Protein AF-A0A3D2F125-F1 (afdb_monomer)

Structure (mmCIF, N/CA/C/O backbone):
data_AF-A0A3D2F125-F1
#
_entry.id   AF-A0A3D2F125-F1
#
loop_
_atom_site.group_PDB
_atom_site.id
_atom_site.type_symbol
_atom_site.label_atom_id
_atom_site.label_alt_id
_atom_site.label_comp_id
_atom_site.label_asym_id
_atom_site.label_entity_id
_atom_site.label_seq_id
_atom_site.pdbx_PDB_ins_code
_atom_site.Cartn_x
_atom_site.Cartn_y
_atom_site.Cartn_z
_atom_site.occupancy
_atom_site.B_iso_or_equiv
_atom_site.auth_seq_id
_atom_site.auth_comp_id
_atom_site.auth_asym_id
_atom_site.auth_atom_id
_atom_site.pdbx_PDB_model_num
ATOM 1 N N . MET A 1 1 ? -12.806 7.834 33.550 1.00 50.59 1 MET A N 1
ATOM 2 C CA . MET A 1 1 ? -12.185 7.076 32.431 1.00 50.59 1 MET A CA 1
ATOM 3 C C . MET A 1 1 ? -10.669 7.163 32.556 1.00 50.59 1 MET A C 1
ATOM 5 O O . MET A 1 1 ? -10.159 8.269 32.636 1.00 50.59 1 MET A O 1
ATOM 9 N N . THR A 1 2 ? -9.948 6.040 32.605 1.00 51.12 2 THR A N 1
ATOM 10 C CA . THR A 1 2 ? -8.487 6.025 32.812 1.00 51.12 2 THR A CA 1
ATOM 11 C C . THR A 1 2 ? -7.708 6.467 31.557 1.00 51.12 2 THR A C 1
ATOM 13 O O . THR A 1 2 ? -8.084 6.095 30.439 1.00 51.12 2 THR A O 1
ATOM 16 N N . PRO A 1 3 ? -6.601 7.223 31.701 1.00 61.03 3 PRO A N 1
ATOM 17 C CA . PRO A 1 3 ? -5.842 7.803 30.581 1.00 61.03 3 PRO A CA 1
ATOM 18 C C . 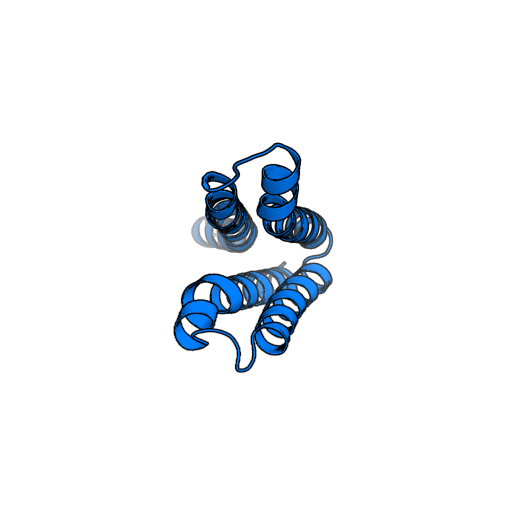PRO A 1 3 ? -5.270 6.752 29.610 1.00 61.03 3 PRO A C 1
ATOM 20 O O . PRO A 1 3 ? -5.174 6.989 28.404 1.00 61.03 3 PRO A O 1
ATOM 23 N N . ILE A 1 4 ? -4.991 5.542 30.104 1.00 60.97 4 ILE A N 1
ATOM 24 C CA . ILE A 1 4 ? -4.457 4.411 29.327 1.00 60.97 4 ILE A CA 1
ATOM 25 C C . ILE A 1 4 ? -5.429 3.973 28.212 1.00 60.97 4 ILE A C 1
ATOM 27 O O . ILE A 1 4 ? -5.011 3.617 27.108 1.00 60.97 4 ILE A O 1
ATOM 31 N N . ARG A 1 5 ? -6.746 4.044 28.457 1.00 58.88 5 ARG A N 1
ATOM 32 C CA . ARG A 1 5 ? -7.788 3.611 27.504 1.00 58.88 5 ARG A CA 1
ATOM 33 C C . ARG A 1 5 ? -8.041 4.621 26.377 1.00 58.88 5 ARG A C 1
ATOM 35 O O . ARG A 1 5 ? -8.698 4.277 25.394 1.00 58.88 5 ARG A O 1
ATOM 42 N N . LYS A 1 6 ? -7.578 5.868 26.527 1.00 57.12 6 LYS A N 1
ATOM 43 C CA . LYS A 1 6 ? -7.671 6.918 25.498 1.00 57.12 6 LYS A CA 1
ATOM 44 C C . LYS A 1 6 ? -6.562 6.720 24.455 1.00 57.12 6 LYS A C 1
ATOM 46 O O . LYS A 1 6 ? -6.867 6.457 23.299 1.00 57.12 6 LYS A O 1
ATOM 51 N N . ARG A 1 7 ? -5.306 6.606 24.911 1.00 61.59 7 ARG A N 1
ATOM 52 C CA . ARG A 1 7 ? -4.116 6.398 24.061 1.00 61.59 7 ARG A CA 1
ATOM 53 C C . ARG A 1 7 ? -4.216 5.172 23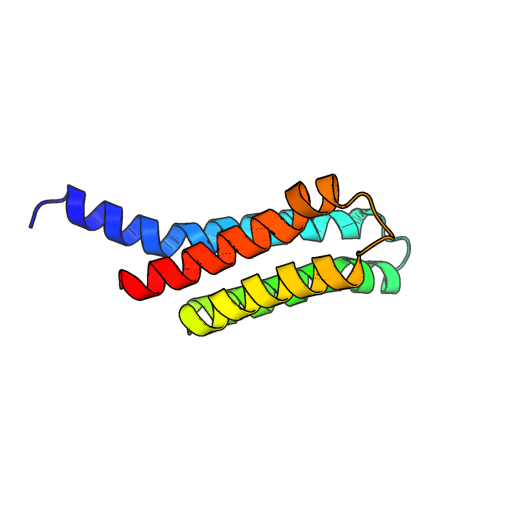.139 1.00 61.59 7 ARG A C 1
ATOM 55 O O . ARG A 1 7 ? -3.856 5.253 21.971 1.00 61.59 7 ARG A O 1
ATOM 62 N N . LYS A 1 8 ? -4.740 4.036 23.626 1.00 62.16 8 LYS A N 1
ATOM 63 C CA . LYS A 1 8 ? -4.917 2.829 22.789 1.00 62.16 8 LYS A CA 1
ATOM 64 C C . LYS A 1 8 ? -5.925 3.020 21.647 1.00 62.16 8 LYS A C 1
ATOM 66 O O . LYS A 1 8 ? -5.749 2.416 20.595 1.00 62.16 8 LYS A O 1
ATOM 71 N N . ARG A 1 9 ? -6.965 3.841 21.840 1.00 62.81 9 ARG A N 1
ATOM 72 C CA . ARG A 1 9 ? -7.956 4.145 20.791 1.00 62.81 9 ARG A CA 1
ATOM 73 C C . ARG A 1 9 ? -7.377 5.045 19.706 1.00 62.81 9 ARG A C 1
ATOM 75 O O . ARG A 1 9 ? -7.738 4.878 18.547 1.00 62.81 9 ARG A O 1
ATOM 82 N N . ASP A 1 10 ? -6.459 5.931 20.072 1.00 68.81 10 ASP A N 1
ATOM 83 C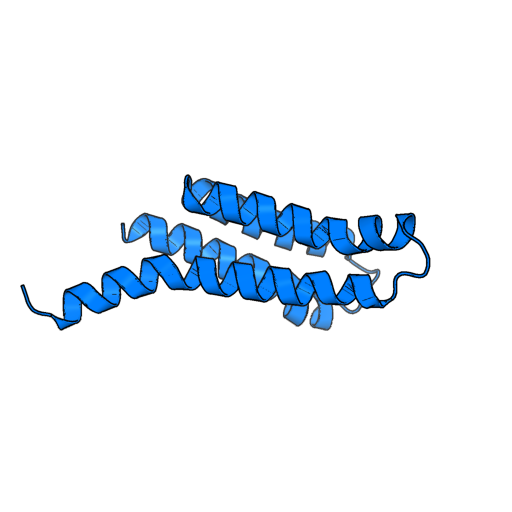 CA . ASP A 1 10 ? -5.791 6.805 19.111 1.00 68.81 10 A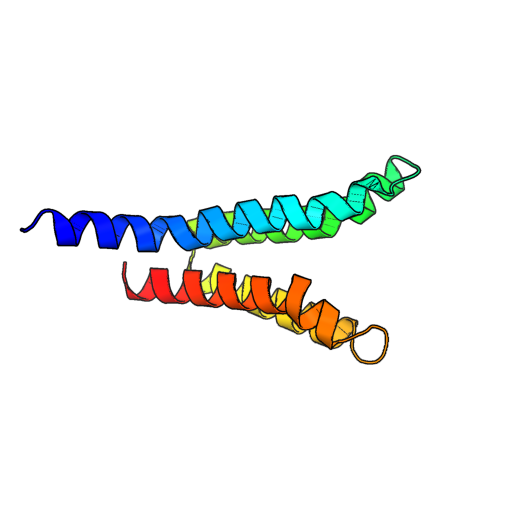SP A CA 1
ATOM 84 C C . ASP A 1 10 ? -4.810 5.998 18.248 1.00 68.81 10 ASP A C 1
ATOM 86 O O . ASP A 1 10 ? -4.855 6.081 17.026 1.00 68.81 10 ASP A O 1
ATOM 90 N N . LEU A 1 11 ? -4.013 5.107 18.849 1.00 73.69 11 LEU A N 1
ATOM 91 C CA . LEU A 1 11 ? -3.057 4.272 18.104 1.00 73.69 11 LEU A CA 1
ATOM 92 C C . LEU A 1 11 ? -3.724 3.385 17.045 1.00 73.69 11 LEU A C 1
ATOM 94 O O . LEU A 1 11 ? -3.265 3.346 15.908 1.00 73.69 11 LEU A O 1
ATOM 98 N N . VAL A 1 12 ? -4.837 2.722 17.377 1.00 78.56 12 VAL A N 1
ATOM 99 C CA . VAL A 1 12 ? -5.575 1.874 16.417 1.00 78.56 12 VAL A CA 1
ATOM 100 C C . VAL A 1 12 ? -6.072 2.683 15.215 1.00 78.56 12 VAL A C 1
ATOM 102 O O . VAL A 1 12 ? -6.213 2.129 14.129 1.00 78.56 12 VAL A O 1
ATOM 105 N N . LYS A 1 13 ? -6.308 3.992 15.385 1.00 82.25 13 LYS A N 1
ATOM 106 C CA . LYS A 1 13 ? -6.735 4.855 14.284 1.00 82.25 13 LYS A CA 1
ATOM 107 C C . LYS A 1 13 ? -5.595 5.272 13.357 1.00 82.25 13 LYS A C 1
ATOM 109 O O . LYS A 1 13 ? -5.823 5.404 12.160 1.00 82.25 13 LYS A O 1
ATOM 114 N N . TRP A 1 14 ? -4.403 5.489 13.901 1.00 89.06 14 TRP A N 1
ATOM 115 C CA . TRP A 1 14 ? -3.284 6.058 13.148 1.00 89.06 14 TRP A CA 1
ATOM 116 C C . TRP A 1 14 ? -2.332 5.014 12.560 1.00 89.06 14 TRP A C 1
ATOM 118 O O . TRP A 1 14 ? -1.739 5.268 11.516 1.00 89.06 14 TRP A O 1
ATOM 128 N N . ILE A 1 15 ? -2.214 3.833 13.180 1.00 92.56 15 ILE A N 1
ATOM 129 C CA . ILE A 1 15 ? -1.355 2.736 12.698 1.00 92.56 15 ILE A CA 1
ATOM 130 C C . ILE A 1 15 ? -1.574 2.405 11.208 1.00 92.56 15 ILE A C 1
ATOM 132 O O . ILE A 1 15 ? -0.582 2.418 10.478 1.00 92.56 15 ILE A O 1
ATOM 136 N N . PRO A 1 16 ? -2.805 2.134 10.716 1.00 93.69 16 PRO A N 1
ATOM 137 C CA . PRO A 1 16 ? -2.999 1.788 9.305 1.00 93.69 16 PRO A CA 1
ATOM 138 C C . PRO A 1 16 ? -2.576 2.919 8.359 1.00 93.69 16 PRO A C 1
ATOM 140 O O . PRO A 1 16 ? -1.984 2.654 7.316 1.00 93.69 16 PRO A O 1
ATOM 143 N N . ILE A 1 17 ? -2.793 4.179 8.756 1.00 94.25 17 ILE A N 1
ATOM 144 C CA . ILE A 1 17 ? -2.417 5.355 7.963 1.00 94.25 17 ILE A CA 1
ATOM 145 C C . ILE A 1 17 ? -0.893 5.472 7.881 1.00 94.25 17 ILE A C 1
ATOM 147 O O . ILE A 1 17 ? -0.349 5.522 6.782 1.00 94.25 17 ILE A O 1
ATOM 151 N N . TYR A 1 18 ? -0.181 5.449 9.011 1.00 96.00 18 TYR A N 1
ATOM 152 C CA . TYR A 1 18 ? 1.284 5.530 8.988 1.00 96.00 18 TYR A CA 1
ATOM 153 C C . TYR A 1 18 ? 1.916 4.378 8.205 1.00 96.00 18 TYR A C 1
ATOM 155 O O . TYR A 1 18 ? 2.856 4.603 7.443 1.00 96.00 18 TYR A O 1
ATOM 163 N N . LEU A 1 19 ? 1.371 3.166 8.341 1.00 96.56 19 LEU A N 1
ATOM 164 C CA . LEU A 1 19 ? 1.857 2.009 7.598 1.00 96.56 19 LEU A CA 1
ATOM 165 C C . LEU A 1 19 ? 1.617 2.157 6.089 1.00 96.56 19 LEU A C 1
ATOM 167 O O . LEU A 1 19 ? 2.508 1.854 5.302 1.00 96.56 19 LEU A O 1
ATOM 171 N N . SER A 1 20 ? 0.455 2.676 5.684 1.00 96.88 20 SER A N 1
ATOM 172 C CA . SER A 1 20 ? 0.155 2.943 4.273 1.00 96.88 20 SER A CA 1
ATOM 173 C C . SER A 1 20 ? 1.050 4.027 3.666 1.00 96.88 20 SER A C 1
ATOM 175 O O . SER A 1 20 ? 1.555 3.844 2.563 1.00 96.88 20 SER A O 1
ATOM 177 N N . VAL A 1 21 ? 1.343 5.104 4.403 1.00 97.50 21 VAL A N 1
ATOM 178 C CA . VAL A 1 21 ? 2.273 6.159 3.965 1.00 97.50 21 VAL A CA 1
ATOM 179 C C . VAL A 1 21 ? 3.690 5.608 3.805 1.00 97.50 21 VAL A C 1
ATOM 181 O O . VAL A 1 21 ? 4.338 5.868 2.792 1.00 97.50 21 VAL A O 1
ATOM 184 N N . LEU A 1 22 ? 4.158 4.804 4.765 1.00 97.94 22 LEU A N 1
ATOM 185 C CA . LEU A 1 22 ? 5.456 4.136 4.670 1.00 97.94 22 LEU A CA 1
ATOM 186 C C . LEU A 1 22 ? 5.516 3.200 3.456 1.00 97.94 22 LEU A C 1
ATOM 188 O O . LEU A 1 22 ? 6.517 3.175 2.742 1.00 97.94 22 LEU A O 1
ATOM 192 N N . PHE A 1 23 ? 4.436 2.465 3.192 1.00 97.88 23 PHE A N 1
ATOM 193 C CA . PHE A 1 23 ? 4.351 1.581 2.037 1.00 97.88 23 PHE A CA 1
ATOM 194 C C . PHE A 1 23 ? 4.343 2.354 0.708 1.00 97.88 23 PHE A C 1
ATOM 196 O O . PHE A 1 23 ? 5.043 1.961 -0.218 1.00 97.88 23 PHE A O 1
ATOM 203 N N . ILE A 1 24 ? 3.654 3.497 0.618 1.00 98.31 24 ILE A N 1
ATOM 204 C CA . ILE A 1 24 ? 3.712 4.385 -0.560 1.00 98.31 24 ILE A CA 1
ATOM 205 C C . ILE A 1 24 ? 5.140 4.884 -0.800 1.00 98.31 24 ILE A C 1
ATOM 207 O O . ILE A 1 24 ? 5.600 4.901 -1.942 1.00 98.31 24 ILE A O 1
ATOM 211 N N . ALA A 1 25 ? 5.855 5.270 0.261 1.00 97.94 25 ALA A N 1
ATOM 212 C CA . ALA A 1 25 ? 7.245 5.700 0.148 1.00 97.94 25 ALA A CA 1
ATOM 213 C C . ALA A 1 25 ? 8.137 4.558 -0.366 1.00 97.94 25 ALA A C 1
ATOM 215 O O . ALA A 1 25 ? 8.929 4.777 -1.278 1.00 97.94 25 ALA A O 1
ATOM 216 N N . PHE A 1 26 ? 7.952 3.339 0.154 1.00 97.31 26 PHE A N 1
ATOM 217 C CA . PHE A 1 26 ? 8.644 2.139 -0.323 1.00 97.31 26 PHE A CA 1
ATOM 218 C C . PHE A 1 26 ? 8.366 1.856 -1.806 1.00 97.31 26 PHE A C 1
ATOM 220 O O . PHE A 1 26 ? 9.307 1.701 -2.579 1.00 97.31 26 PHE A O 1
ATOM 227 N N . VAL A 1 27 ? 7.098 1.838 -2.227 1.00 96.12 27 VAL A N 1
ATOM 228 C CA . VAL A 1 27 ? 6.726 1.582 -3.630 1.00 96.12 27 VAL A CA 1
ATOM 229 C C . VAL A 1 27 ? 7.255 2.687 -4.553 1.00 96.12 27 VAL A C 1
ATOM 231 O O . VAL A 1 27 ? 7.673 2.419 -5.674 1.00 96.12 27 VAL A O 1
ATOM 234 N N . SER A 1 28 ? 7.354 3.925 -4.069 1.00 96.94 28 SER A N 1
ATOM 235 C CA . SER A 1 28 ? 7.922 5.028 -4.855 1.00 96.94 28 SER A CA 1
ATOM 236 C C . SER A 1 28 ? 9.417 4.861 -5.145 1.00 96.94 28 SER A C 1
ATOM 238 O O . SER A 1 28 ? 9.913 5.481 -6.083 1.00 96.94 28 SER A O 1
ATOM 240 N N . LEU A 1 29 ? 10.137 4.004 -4.409 1.00 96.88 29 LEU A N 1
ATOM 241 C CA . LEU A 1 29 ? 11.549 3.719 -4.685 1.00 96.88 29 LEU A CA 1
ATOM 242 C C . LEU A 1 29 ? 11.754 3.031 -6.041 1.00 96.88 29 LEU A C 1
ATOM 244 O O . LEU A 1 29 ? 12.814 3.199 -6.639 1.00 96.88 29 LEU A O 1
ATOM 248 N N . PHE A 1 30 ? 10.750 2.318 -6.567 1.00 91.88 30 PHE A N 1
ATOM 249 C CA . PHE A 1 30 ? 10.829 1.723 -7.907 1.00 91.88 30 PHE A CA 1
ATOM 250 C C . PHE A 1 30 ? 10.989 2.780 -9.012 1.00 91.88 30 PHE A C 1
ATOM 252 O O . PHE A 1 30 ? 11.557 2.494 -10.060 1.00 91.88 30 PHE A O 1
ATOM 259 N N . ALA A 1 31 ? 10.569 4.024 -8.765 1.00 96.44 31 ALA A N 1
ATOM 260 C CA . ALA A 1 31 ? 10.703 5.121 -9.718 1.00 96.44 31 ALA A CA 1
ATOM 261 C C . ALA A 1 31 ? 12.129 5.672 -9.854 1.00 96.44 31 ALA A C 1
ATOM 263 O O . ALA A 1 31 ? 12.394 6.440 -10.776 1.00 96.44 31 ALA A O 1
ATOM 264 N N . ILE A 1 32 ? 13.055 5.272 -8.976 1.00 96.50 32 ILE A N 1
ATOM 265 C CA . ILE A 1 32 ? 14.459 5.702 -9.036 1.00 96.50 32 ILE A CA 1
ATOM 266 C C . ILE A 1 32 ? 15.155 5.175 -10.302 1.00 96.50 32 ILE A C 1
ATOM 268 O O . ILE A 1 32 ? 16.054 5.837 -10.811 1.00 96.50 32 ILE A O 1
ATOM 272 N N . ASP A 1 33 ? 14.722 4.034 -10.849 1.00 95.38 33 ASP A N 1
ATOM 273 C CA . ASP A 1 33 ? 15.299 3.441 -12.070 1.00 95.38 33 ASP A CA 1
ATOM 274 C C . ASP A 1 33 ? 14.758 4.070 -13.375 1.00 95.38 33 ASP A C 1
ATOM 276 O O . ASP A 1 33 ? 15.039 3.612 -14.484 1.00 95.38 33 ASP A O 1
ATOM 280 N N . ALA A 1 34 ? 13.956 5.135 -13.276 1.00 96.75 34 ALA A N 1
ATOM 281 C CA . ALA A 1 34 ? 13.376 5.791 -14.439 1.00 96.75 34 ALA A CA 1
ATOM 282 C C . ALA A 1 34 ? 14.438 6.507 -15.292 1.00 96.75 34 ALA A C 1
ATOM 284 O O . ALA A 1 34 ? 15.203 7.340 -14.808 1.00 96.75 34 ALA A O 1
ATOM 285 N N . LYS A 1 35 ? 14.429 6.233 -16.602 1.00 97.00 35 LYS A N 1
ATOM 286 C CA . LYS A 1 35 ? 15.350 6.841 -17.584 1.00 97.00 35 LYS A CA 1
ATOM 287 C C . LYS A 1 35 ? 14.723 7.997 -18.361 1.00 97.00 35 LYS A C 1
ATOM 289 O O . LYS A 1 35 ? 15.425 8.749 -19.031 1.00 97.00 35 LYS A O 1
ATOM 294 N N . SER A 1 36 ? 13.404 8.137 -18.278 1.00 97.19 36 SER A N 1
ATOM 295 C CA . SER A 1 36 ? 12.625 9.179 -18.938 1.00 97.19 36 SER A CA 1
ATOM 296 C C . SER A 1 36 ? 11.461 9.632 -18.054 1.00 97.19 36 SER A C 1
ATOM 298 O O . SER A 1 36 ? 11.085 8.957 -17.096 1.00 97.19 36 SER A O 1
ATOM 300 N N . ILE A 1 37 ? 10.848 10.768 -18.399 1.00 96.38 37 ILE A N 1
ATOM 301 C CA . ILE A 1 37 ? 9.652 11.272 -17.703 1.00 96.38 37 ILE A CA 1
ATOM 302 C C . ILE A 1 37 ? 8.499 10.263 -17.809 1.00 96.38 37 ILE A C 1
ATOM 304 O O . ILE A 1 37 ? 7.779 10.044 -16.840 1.00 96.38 37 ILE A O 1
ATOM 308 N N . SER A 1 38 ? 8.343 9.615 -18.968 1.00 96.06 38 SER A N 1
ATOM 309 C CA . SER A 1 38 ? 7.327 8.576 -19.166 1.00 96.06 38 SER A CA 1
ATOM 310 C C . SER A 1 38 ? 7.563 7.384 -18.236 1.0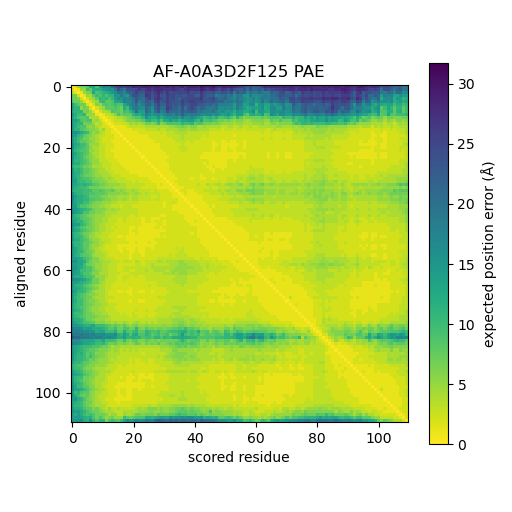0 96.06 38 SER A C 1
ATOM 312 O O . SER A 1 38 ? 6.635 6.940 -17.558 1.00 96.06 38 SER A O 1
ATOM 314 N N . ASP A 1 39 ? 8.807 6.905 -18.144 1.00 95.62 39 ASP A N 1
ATOM 315 C CA . ASP A 1 39 ? 9.161 5.791 -17.255 1.00 95.62 39 ASP A CA 1
ATOM 316 C C . ASP A 1 39 ? 8.957 6.157 -15.785 1.00 95.62 39 ASP A C 1
ATOM 318 O O . ASP A 1 39 ? 8.534 5.316 -14.994 1.00 95.62 39 ASP A O 1
ATOM 322 N N . LEU A 1 40 ? 9.213 7.414 -15.411 1.00 96.44 40 LEU A N 1
ATOM 323 C CA . LEU A 1 40 ? 8.979 7.901 -14.054 1.00 96.44 40 LEU A CA 1
ATOM 324 C C . LEU A 1 40 ? 7.501 7.761 -13.677 1.00 96.44 40 LEU A C 1
ATOM 326 O O . LEU A 1 40 ? 7.186 7.195 -12.631 1.00 96.44 40 LEU A O 1
ATOM 330 N N . PHE A 1 41 ? 6.588 8.218 -14.539 1.00 95.50 41 PHE A N 1
ATOM 331 C CA . PHE A 1 41 ? 5.150 8.101 -14.286 1.00 95.50 41 PHE A CA 1
ATOM 332 C C . PHE A 1 41 ? 4.668 6.648 -14.272 1.00 95.50 41 PHE A C 1
ATOM 334 O O . PHE A 1 41 ? 3.843 6.300 -13.428 1.00 95.50 41 PHE A O 1
ATOM 341 N N . MET A 1 42 ? 5.204 5.791 -15.145 1.00 94.62 42 MET A N 1
ATOM 342 C CA . MET A 1 42 ? 4.865 4.364 -15.149 1.00 94.62 42 MET A CA 1
ATOM 343 C C . MET A 1 42 ? 5.326 3.662 -13.869 1.00 94.62 42 MET A C 1
ATOM 345 O O . MET A 1 42 ? 4.570 2.882 -13.292 1.00 94.62 42 MET A O 1
ATOM 349 N N . ASN A 1 43 ? 6.519 3.988 -13.369 1.00 94.88 43 ASN A N 1
ATOM 350 C CA . ASN A 1 43 ? 7.021 3.424 -12.116 1.00 94.88 43 ASN A CA 1
ATOM 351 C C . ASN A 1 43 ? 6.357 4.026 -10.864 1.00 94.88 43 ASN A C 1
ATOM 353 O O .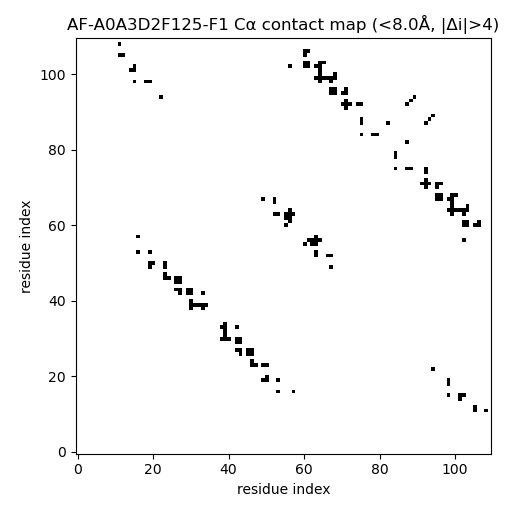 ASN A 1 43 ? 6.284 3.354 -9.838 1.00 94.88 43 ASN A O 1
ATOM 357 N N . LEU A 1 44 ? 5.839 5.260 -10.924 1.00 96.69 44 LEU A N 1
ATOM 358 C CA . LEU A 1 44 ? 5.054 5.868 -9.837 1.00 96.69 44 LEU A CA 1
ATOM 359 C C . LEU A 1 44 ? 3.580 5.451 -9.840 1.00 96.69 44 LEU A C 1
ATOM 361 O O . LEU A 1 44 ? 2.900 5.616 -8.824 1.00 96.69 44 LEU A O 1
ATOM 365 N N . PHE A 1 45 ? 3.073 4.896 -10.942 1.00 96.31 45 PHE A N 1
ATOM 366 C CA . PHE A 1 45 ? 1.678 4.478 -11.053 1.00 96.31 45 PHE A CA 1
ATOM 367 C C . PHE A 1 45 ? 1.224 3.568 -9.893 1.00 96.31 45 PHE A C 1
ATOM 369 O O . PHE A 1 45 ? 0.192 3.871 -9.284 1.00 96.31 45 PHE A O 1
ATOM 376 N N . PRO A 1 46 ? 1.986 2.533 -9.481 1.00 94.81 46 PRO A N 1
ATOM 377 C CA . PRO A 1 46 ? 1.635 1.724 -8.316 1.00 94.81 46 PRO A CA 1
ATOM 378 C C . PRO A 1 46 ? 1.518 2.545 -7.021 1.00 94.81 46 PRO A C 1
ATOM 380 O O . PRO A 1 46 ? 0.577 2.344 -6.251 1.00 94.81 46 PRO A O 1
ATOM 383 N N . SER A 1 47 ? 2.411 3.514 -6.794 1.00 97.19 47 SER A N 1
ATOM 384 C CA . SER A 1 47 ? 2.345 4.410 -5.631 1.00 97.19 47 SER A CA 1
ATOM 385 C C . SER A 1 47 ? 1.079 5.261 -5.634 1.00 97.19 47 SER A C 1
ATOM 387 O O . SER A 1 47 ? 0.449 5.418 -4.586 1.00 97.19 47 SER A O 1
ATOM 389 N N . TYR A 1 48 ? 0.664 5.773 -6.796 1.00 97.56 48 TYR A N 1
ATOM 390 C CA . TYR A 1 48 ? -0.572 6.551 -6.917 1.00 97.56 48 TYR A CA 1
ATOM 391 C C . TYR A 1 48 ? -1.815 5.711 -6.626 1.00 97.56 48 TYR A C 1
ATOM 393 O O . TYR A 1 48 ? -2.708 6.172 -5.912 1.00 97.56 48 TYR A O 1
ATOM 401 N N . VAL A 1 49 ? -1.858 4.462 -7.097 1.00 97.88 49 VAL A N 1
ATOM 402 C CA . VAL A 1 49 ? -2.960 3.534 -6.793 1.00 97.88 49 VAL A CA 1
ATOM 403 C C . VAL A 1 49 ? -3.074 3.300 -5.282 1.00 97.88 49 VAL A C 1
ATOM 405 O O . VAL A 1 49 ? -4.167 3.398 -4.712 1.00 97.88 49 VAL A O 1
ATOM 408 N N . VAL A 1 50 ? -1.951 3.054 -4.603 1.00 97.75 50 VAL A N 1
ATOM 409 C CA . VAL A 1 50 ? -1.928 2.868 -3.143 1.00 97.75 50 VAL A CA 1
ATOM 410 C C . VAL A 1 50 ? -2.299 4.162 -2.407 1.00 97.75 50 VAL A C 1
ATOM 412 O O . VAL A 1 50 ? -3.038 4.119 -1.420 1.00 97.75 50 VAL A O 1
ATOM 415 N N . MET A 1 51 ? -1.847 5.320 -2.890 1.00 98.00 51 MET A N 1
ATOM 416 C CA . MET A 1 51 ? -2.186 6.628 -2.325 1.00 98.00 51 MET A CA 1
ATOM 417 C C . MET A 1 51 ? -3.690 6.904 -2.389 1.00 98.00 51 MET A C 1
ATOM 419 O O . MET A 1 51 ? -4.294 7.221 -1.364 1.00 98.00 51 MET A O 1
ATOM 423 N N . VAL A 1 52 ? -4.319 6.723 -3.551 1.00 98.06 52 VAL A N 1
ATOM 424 C CA . VAL A 1 52 ? -5.774 6.887 -3.704 1.00 98.06 52 VAL A CA 1
ATOM 425 C C . VAL A 1 52 ? -6.522 5.913 -2.796 1.00 98.06 52 VAL A C 1
ATOM 427 O O . VAL A 1 52 ? -7.443 6.313 -2.081 1.00 98.06 52 VAL A O 1
ATOM 430 N N . THR A 1 53 ? -6.081 4.655 -2.744 1.00 97.75 53 THR A N 1
ATOM 431 C CA . THR A 1 53 ? -6.678 3.640 -1.864 1.00 97.75 53 THR A CA 1
ATOM 432 C C . THR A 1 53 ? -6.575 4.040 -0.392 1.00 97.75 53 THR A C 1
ATOM 434 O O . THR A 1 53 ? -7.539 3.891 0.359 1.00 97.75 53 THR A O 1
ATOM 437 N N . THR A 1 54 ? -5.449 4.620 0.023 1.00 97.19 54 THR A N 1
ATOM 438 C CA . THR A 1 54 ? -5.240 5.150 1.380 1.00 97.19 54 THR A CA 1
ATOM 439 C C . THR A 1 54 ? -6.207 6.287 1.699 1.00 97.19 54 THR A C 1
ATOM 441 O O . THR A 1 54 ? -6.834 6.278 2.759 1.00 97.19 54 THR A O 1
ATOM 444 N N . ILE A 1 55 ? -6.375 7.237 0.774 1.00 97.19 55 ILE A N 1
ATOM 445 C CA . ILE A 1 55 ? -7.304 8.365 0.933 1.00 97.19 55 ILE A CA 1
ATOM 446 C C . ILE A 1 55 ? -8.738 7.847 1.095 1.00 97.19 55 ILE A C 1
ATOM 448 O O . ILE A 1 55 ? -9.422 8.231 2.043 1.00 97.19 55 ILE A O 1
ATOM 452 N N . ILE A 1 56 ? -9.175 6.918 0.238 1.00 96.44 56 ILE A N 1
ATOM 453 C CA . ILE A 1 56 ? -10.500 6.284 0.345 1.00 96.44 56 ILE A CA 1
ATOM 454 C C . ILE A 1 56 ? -10.646 5.570 1.696 1.00 96.44 56 ILE A C 1
ATOM 456 O O . ILE A 1 56 ? -11.664 5.728 2.371 1.00 96.44 56 ILE A O 1
ATOM 460 N N . SER A 1 57 ? -9.617 4.834 2.122 1.00 95.00 57 SER A N 1
ATOM 461 C CA . SER A 1 57 ? -9.609 4.080 3.385 1.00 95.00 57 SER A CA 1
ATOM 462 C C . SER A 1 57 ? -9.725 4.968 4.621 1.00 95.00 57 SER A C 1
ATOM 464 O O . SER A 1 57 ? -10.265 4.536 5.639 1.00 95.00 57 SER A O 1
ATOM 466 N N . TRP A 1 58 ? -9.272 6.221 4.548 1.00 91.25 58 TRP A N 1
ATOM 467 C CA . TRP A 1 58 ? -9.440 7.169 5.646 1.00 91.25 58 TRP A CA 1
ATOM 468 C C . TRP A 1 58 ? -10.923 7.459 5.908 1.00 91.25 58 TRP A C 1
ATOM 470 O O . TRP A 1 58 ? 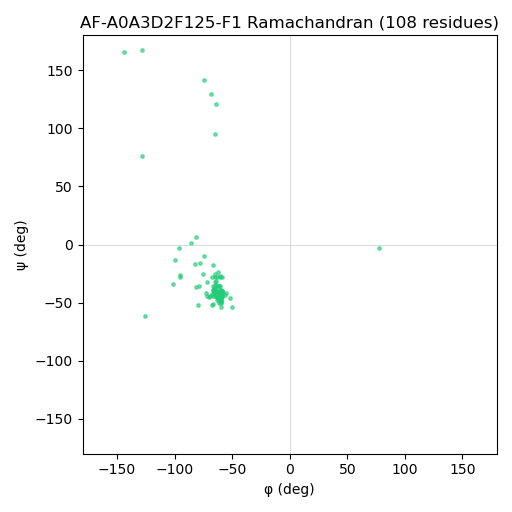-11.381 7.421 7.059 1.00 91.25 58 TRP A O 1
ATOM 480 N N . PHE A 1 59 ? -11.681 7.741 4.847 1.00 92.88 59 PHE A N 1
ATOM 481 C CA . PHE A 1 59 ? -13.100 8.089 4.945 1.00 92.88 59 PHE A CA 1
ATOM 482 C C . PHE A 1 59 ? -13.991 6.853 5.087 1.00 92.88 59 PHE A C 1
ATOM 484 O O . PHE A 1 59 ? -14.958 6.874 5.848 1.00 92.88 59 PHE A O 1
ATOM 491 N N . LEU A 1 60 ? -13.639 5.762 4.403 1.00 94.75 60 LEU A N 1
ATOM 492 C CA . LEU A 1 60 ? -14.411 4.523 4.322 1.00 94.75 60 LEU A CA 1
ATOM 493 C C . LEU A 1 60 ? -13.518 3.316 4.674 1.00 94.75 60 LEU A C 1
ATOM 495 O O . LEU A 1 60 ? -13.122 2.569 3.778 1.00 94.75 60 LEU A O 1
ATOM 499 N N . PRO A 1 61 ? -13.208 3.074 5.966 1.00 93.69 61 PRO A N 1
ATOM 500 C CA . PRO A 1 61 ? -12.200 2.085 6.365 1.00 93.69 61 PRO A CA 1
ATOM 501 C C . PRO A 1 61 ? -12.512 0.652 5.931 1.00 93.69 61 PRO A C 1
ATOM 503 O O . PRO A 1 61 ? -11.610 -0.086 5.553 1.00 93.69 61 PRO A O 1
ATOM 506 N N . VAL A 1 62 ? -13.789 0.253 5.934 1.00 95.50 62 VAL A N 1
ATOM 507 C CA . VAL A 1 62 ? -14.186 -1.090 5.483 1.00 95.50 62 VAL A CA 1
ATOM 508 C C . VAL A 1 62 ? -13.942 -1.243 3.984 1.00 95.50 62 VAL A C 1
ATOM 510 O O . VAL A 1 62 ? -13.272 -2.186 3.577 1.00 95.50 62 VAL A O 1
ATOM 513 N N . ILE A 1 63 ? -14.438 -0.309 3.167 1.00 96.31 63 ILE A N 1
ATOM 514 C CA . ILE A 1 63 ? -14.271 -0.348 1.705 1.00 96.31 63 ILE A CA 1
ATOM 515 C C . ILE A 1 63 ? -12.786 -0.276 1.351 1.00 96.31 63 ILE A C 1
ATOM 517 O O . ILE A 1 63 ? -12.287 -1.111 0.604 1.00 96.31 63 ILE A O 1
ATOM 521 N N . GLY A 1 64 ? -12.063 0.665 1.950 1.00 94.19 64 GLY A N 1
ATOM 522 C CA . GLY A 1 64 ? -10.628 0.819 1.766 1.00 94.19 64 GLY A CA 1
ATOM 523 C C . GLY A 1 64 ? -9.817 -0.418 2.147 1.00 94.19 64 GLY A C 1
ATOM 524 O O . GLY A 1 64 ? -8.929 -0.833 1.406 1.00 94.19 64 GLY A O 1
ATOM 525 N N . GLY A 1 65 ? -10.182 -1.077 3.246 1.00 96.44 65 GLY A N 1
ATOM 526 C CA . GLY A 1 65 ? -9.567 -2.339 3.635 1.00 96.44 65 GLY A CA 1
ATOM 527 C C . GLY A 1 65 ? -9.765 -3.450 2.599 1.00 96.44 65 GLY A C 1
ATOM 528 O O . GLY A 1 65 ? -8.808 -4.146 2.263 1.00 96.44 65 GLY A O 1
ATOM 529 N N . HIS A 1 66 ? -10.966 -3.568 2.023 1.00 98.12 66 HIS A N 1
ATOM 530 C CA . HIS A 1 66 ? -11.226 -4.508 0.926 1.00 98.12 66 HIS A CA 1
ATOM 531 C C . HIS A 1 66 ? -10.473 -4.130 -0.354 1.00 98.12 66 HIS A C 1
ATOM 533 O O . HIS A 1 66 ? -9.997 -5.024 -1.046 1.00 98.12 66 HIS A O 1
ATOM 539 N N . LEU A 1 67 ? -10.307 -2.837 -0.655 1.00 98.00 67 LEU A N 1
ATOM 540 C CA . LEU A 1 67 ? -9.493 -2.384 -1.787 1.00 98.00 67 LEU A CA 1
ATOM 541 C C . LEU A 1 67 ? -8.024 -2.793 -1.619 1.00 98.00 67 LEU A C 1
ATOM 543 O O . LEU A 1 67 ? -7.442 -3.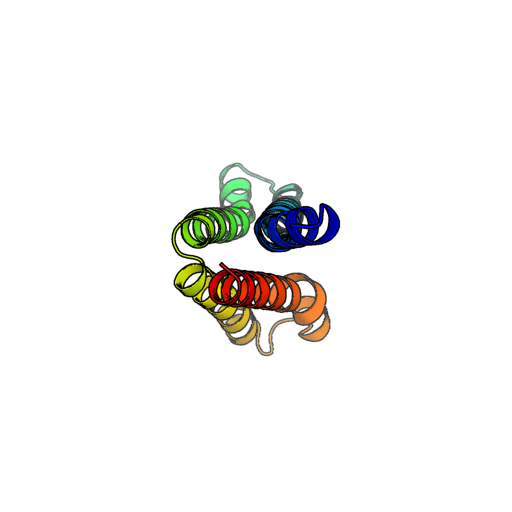346 -2.546 1.00 98.00 67 LEU A O 1
ATOM 547 N N . PHE A 1 68 ? -7.439 -2.600 -0.435 1.00 98.12 68 PHE A N 1
ATOM 548 C CA . PHE A 1 68 ? -6.073 -3.044 -0.134 1.00 98.12 68 PHE A CA 1
ATOM 549 C C . PHE A 1 68 ? -5.898 -4.562 -0.288 1.00 98.12 68 PHE A C 1
ATOM 551 O O . PHE A 1 68 ? -4.936 -5.017 -0.909 1.00 98.12 68 PHE A O 1
ATOM 558 N N . ILE A 1 69 ? -6.851 -5.345 0.228 1.00 98.06 69 ILE A N 1
ATOM 559 C CA . ILE A 1 69 ? -6.870 -6.805 0.063 1.00 98.06 69 ILE A CA 1
ATOM 560 C C . ILE A 1 69 ? -6.994 -7.171 -1.422 1.00 98.06 69 ILE A C 1
ATOM 562 O O . ILE A 1 69 ? -6.246 -8.011 -1.920 1.00 98.06 69 ILE A O 1
ATOM 566 N N . GLY A 1 70 ? -7.895 -6.507 -2.145 1.00 98.06 70 GLY A N 1
ATOM 567 C CA . GLY A 1 70 ? -8.087 -6.690 -3.579 1.00 98.06 70 GLY A CA 1
ATOM 568 C C . GLY A 1 70 ? -6.822 -6.396 -4.383 1.00 98.06 70 GLY A C 1
ATOM 569 O O . GLY A 1 70 ? -6.472 -7.189 -5.249 1.00 98.06 70 GLY A O 1
ATOM 570 N N . LEU A 1 71 ? -6.090 -5.325 -4.061 1.00 97.56 71 LEU A N 1
ATOM 571 C CA . LEU A 1 71 ? -4.808 -4.996 -4.696 1.00 97.56 71 LEU A CA 1
ATOM 572 C C . LEU A 1 71 ? -3.752 -6.079 -4.449 1.00 97.56 71 LEU A C 1
ATOM 574 O O . LEU A 1 71 ? -3.065 -6.484 -5.385 1.00 97.56 71 LEU A O 1
ATOM 578 N N . GLY A 1 72 ? -3.645 -6.580 -3.214 1.00 96.50 72 GLY A N 1
ATOM 579 C CA . GLY A 1 72 ? -2.732 -7.677 -2.883 1.00 96.50 72 GLY A CA 1
ATOM 580 C C . GLY A 1 72 ? -3.063 -8.955 -3.658 1.00 96.50 72 GLY A C 1
ATOM 581 O O . GLY A 1 72 ? -2.174 -9.573 -4.245 1.00 96.50 72 GLY A O 1
ATOM 582 N N . ALA A 1 73 ? -4.346 -9.317 -3.724 1.00 96.56 73 ALA A N 1
ATOM 583 C CA . ALA A 1 73 ? -4.817 -10.471 -4.485 1.00 96.56 73 ALA A CA 1
ATOM 584 C C . ALA A 1 73 ? -4.601 -10.300 -5.998 1.00 96.56 73 ALA A C 1
ATOM 586 O O . ALA A 1 73 ? -4.097 -11.211 -6.650 1.00 96.56 73 ALA A O 1
ATOM 587 N N . ALA A 1 74 ? -4.919 -9.127 -6.551 1.00 95.44 74 ALA A N 1
ATOM 588 C CA . ALA A 1 74 ? -4.714 -8.819 -7.963 1.00 95.44 74 ALA A CA 1
ATOM 589 C C . ALA A 1 74 ? -3.233 -8.922 -8.348 1.00 95.44 74 ALA A C 1
ATOM 591 O O . ALA A 1 74 ? -2.908 -9.543 -9.358 1.00 95.44 74 ALA A O 1
ATOM 592 N N . TYR A 1 75 ? -2.331 -8.389 -7.517 1.00 92.25 75 TYR A N 1
ATOM 593 C CA . TYR A 1 75 ? -0.891 -8.504 -7.741 1.00 92.25 75 TYR A CA 1
ATOM 594 C C . TYR A 1 75 ? -0.410 -9.962 -7.674 1.00 92.25 75 TYR A C 1
ATOM 596 O O . TYR A 1 75 ? 0.382 -10.391 -8.512 1.00 92.25 75 TYR A O 1
ATOM 604 N N . ALA A 1 76 ? -0.923 -10.749 -6.721 1.00 92.88 76 ALA A N 1
ATOM 605 C CA . ALA A 1 76 ? -0.596 -12.169 -6.595 1.00 92.88 76 ALA A CA 1
ATOM 606 C C . ALA A 1 76 ? -1.019 -12.984 -7.828 1.00 92.88 76 ALA A C 1
ATOM 608 O O . ALA A 1 76 ? -0.251 -13.823 -8.298 1.00 92.88 76 ALA A O 1
ATOM 609 N N . VAL A 1 77 ? -2.220 -12.725 -8.355 1.00 93.31 77 VAL A N 1
ATOM 610 C CA . VAL A 1 77 ? -2.744 -13.396 -9.554 1.00 93.31 77 VAL A CA 1
ATOM 611 C C . VAL A 1 77 ? -1.981 -12.954 -10.803 1.00 93.31 77 VAL A C 1
ATOM 613 O O . VAL A 1 77 ? -1.573 -13.800 -11.592 1.00 93.31 77 VAL A O 1
ATOM 616 N N . ALA A 1 78 ? -1.732 -11.652 -10.966 1.00 89.62 78 ALA A N 1
ATOM 617 C CA . ALA A 1 78 ? -1.008 -11.120 -12.122 1.00 89.62 78 ALA A CA 1
ATOM 618 C C . ALA A 1 78 ? 0.454 -11.601 -12.182 1.00 89.62 78 ALA A C 1
ATOM 620 O O . ALA A 1 78 ? 0.977 -11.855 -13.263 1.00 89.62 78 ALA A O 1
ATOM 621 N N . GLY A 1 79 ? 1.111 -11.748 -11.028 1.00 85.25 79 GLY A N 1
ATOM 622 C CA . GLY A 1 79 ? 2.491 -12.233 -10.929 1.00 85.25 79 GLY A CA 1
ATOM 623 C C . GLY A 1 79 ? 2.637 -13.757 -10.878 1.00 85.25 79 GLY A C 1
ATOM 624 O O . GLY A 1 79 ? 3.762 -14.254 -10.741 1.00 85.25 79 GLY A O 1
ATOM 625 N N . TRP A 1 80 ? 1.535 -14.511 -10.946 1.00 86.12 80 TRP A N 1
ATOM 626 C CA . TRP A 1 80 ? 1.550 -15.960 -10.764 1.00 86.12 80 TRP A CA 1
ATOM 627 C C . TRP A 1 80 ? 2.366 -16.651 -11.863 1.00 86.12 80 TRP A C 1
ATOM 629 O O . TRP A 1 80 ? 2.075 -16.531 -13.049 1.00 86.12 80 TRP A O 1
ATOM 639 N N . GLY A 1 81 ? 3.411 -17.379 -11.464 1.00 83.06 81 GLY A N 1
ATOM 640 C CA . GLY A 1 81 ? 4.305 -18.089 -12.386 1.00 83.06 81 GLY A CA 1
ATOM 641 C C . GLY A 1 81 ? 5.340 -17.218 -13.110 1.00 83.06 81 GLY A C 1
ATOM 642 O O . GLY A 1 81 ? 6.170 -17.775 -13.822 1.00 83.06 81 GLY A O 1
ATOM 643 N N . GLN A 1 82 ? 5.337 -15.892 -12.918 1.00 82.12 82 GLN A N 1
ATOM 644 C CA . GLN A 1 82 ? 6.285 -14.982 -13.584 1.00 82.12 82 GLN A CA 1
ATOM 645 C C . GLN A 1 82 ? 7.443 -14.536 -12.687 1.00 82.12 82 GLN A C 1
ATOM 647 O O . GLN A 1 82 ? 8.564 -14.362 -13.160 1.00 82.12 82 GLN A O 1
ATOM 652 N N . PHE A 1 83 ? 7.197 -14.368 -11.385 1.00 79.56 83 PHE A N 1
ATOM 653 C CA . PHE A 1 83 ? 8.186 -13.823 -10.451 1.00 79.56 83 PHE A CA 1
ATOM 654 C C . PHE A 1 83 ? 8.363 -14.714 -9.223 1.00 79.56 83 PHE A C 1
ATOM 656 O O . PHE A 1 83 ? 7.560 -15.610 -8.950 1.00 79.56 83 PHE A O 1
ATOM 663 N N . ASN A 1 84 ? 9.416 -14.449 -8.442 1.00 87.19 84 ASN A N 1
ATOM 664 C CA . ASN A 1 84 ? 9.615 -15.115 -7.161 1.00 87.19 84 ASN A CA 1
ATOM 665 C C . ASN A 1 84 ? 8.486 -14.726 -6.197 1.00 87.19 84 ASN A C 1
ATOM 667 O O . ASN A 1 84 ? 8.546 -13.704 -5.507 1.00 87.19 84 ASN A O 1
ATOM 671 N N . ILE A 1 85 ? 7.463 -15.577 -6.147 1.00 83.81 85 ILE A N 1
ATOM 672 C CA . ILE A 1 85 ? 6.242 -15.331 -5.388 1.00 83.81 85 ILE A CA 1
ATOM 673 C C . ILE A 1 85 ? 6.521 -15.122 -3.898 1.00 83.81 85 ILE A C 1
ATOM 675 O O . ILE A 1 85 ? 5.799 -14.374 -3.255 1.00 83.81 85 ILE A O 1
ATOM 679 N N . LYS A 1 86 ? 7.596 -15.706 -3.344 1.00 87.56 86 LYS A N 1
ATOM 680 C CA . LYS A 1 86 ? 7.967 -15.514 -1.933 1.00 87.56 86 LYS A CA 1
ATOM 681 C C . LYS A 1 86 ? 8.411 -14.076 -1.662 1.00 87.56 86 LYS A C 1
ATOM 683 O O . LYS A 1 86 ? 8.009 -13.497 -0.657 1.00 87.56 86 LYS A O 1
ATOM 688 N N . LEU A 1 87 ? 9.206 -13.493 -2.562 1.00 89.56 87 LEU A N 1
ATOM 689 C CA . LEU A 1 87 ? 9.642 -12.097 -2.453 1.00 89.56 87 LEU A CA 1
ATOM 690 C C . LEU A 1 87 ? 8.475 -11.134 -2.682 1.00 89.56 87 LEU A C 1
ATOM 692 O O . LEU A 1 87 ? 8.290 -10.212 -1.892 1.00 89.56 87 LEU A O 1
ATOM 696 N N . ALA A 1 88 ? 7.651 -11.387 -3.702 1.00 89.12 88 ALA A N 1
ATOM 697 C CA . ALA A 1 88 ? 6.432 -10.616 -3.950 1.00 89.12 88 ALA A CA 1
ATOM 698 C C . ALA A 1 88 ? 5.470 -10.666 -2.750 1.00 89.12 88 ALA A C 1
ATOM 700 O O . ALA A 1 88 ? 4.889 -9.646 -2.366 1.00 89.12 88 ALA A O 1
ATOM 701 N N . LEU A 1 89 ? 5.345 -11.842 -2.122 1.00 89.81 89 LEU A N 1
ATOM 702 C CA . LEU A 1 89 ? 4.532 -12.043 -0.930 1.00 89.81 89 LEU A CA 1
ATOM 703 C C . LEU A 1 89 ? 5.039 -11.209 0.244 1.00 89.81 89 LEU A C 1
ATOM 705 O O . LEU A 1 89 ? 4.245 -10.563 0.917 1.00 89.81 89 LEU A O 1
ATOM 709 N N . LEU A 1 90 ? 6.350 -11.196 0.473 1.00 91.69 90 LEU A N 1
ATOM 710 C CA . LEU A 1 90 ? 6.950 -10.482 1.596 1.00 91.69 90 LEU A CA 1
ATOM 711 C C . LEU A 1 90 ? 6.929 -8.959 1.412 1.00 91.69 90 LEU A C 1
ATOM 713 O O . LEU A 1 90 ? 6.665 -8.233 2.367 1.00 91.69 90 LEU A O 1
ATOM 717 N N . LEU A 1 91 ? 7.227 -8.478 0.204 1.00 93.62 91 LEU A N 1
ATOM 718 C CA . LEU A 1 91 ? 7.498 -7.059 -0.039 1.00 93.62 91 LEU A CA 1
ATOM 719 C C . LEU A 1 91 ? 6.282 -6.263 -0.509 1.00 93.62 91 LEU A C 1
ATOM 721 O O . LEU A 1 91 ? 6.248 -5.057 -0.298 1.00 93.62 91 LEU A O 1
ATOM 725 N N . ILE A 1 92 ? 5.298 -6.902 -1.148 1.00 94.31 92 ILE A N 1
ATOM 726 C CA . ILE A 1 92 ? 4.170 -6.191 -1.770 1.00 94.31 92 ILE A CA 1
ATOM 727 C C . ILE A 1 92 ? 2.840 -6.728 -1.248 1.00 94.31 92 ILE A C 1
ATOM 729 O O . ILE A 1 92 ? 2.081 -6.002 -0.608 1.00 94.31 92 ILE A O 1
ATOM 733 N N . ILE A 1 93 ? 2.566 -8.012 -1.473 1.00 95.44 93 ILE A N 1
ATOM 734 C CA . ILE A 1 93 ? 1.252 -8.608 -1.190 1.00 95.44 93 ILE A CA 1
ATOM 735 C C . ILE A 1 93 ? 0.973 -8.632 0.322 1.00 95.44 93 ILE A C 1
ATOM 737 O O . ILE A 1 93 ? -0.115 -8.269 0.762 1.00 95.44 93 ILE A O 1
ATOM 741 N N . GLY A 1 94 ? 1.959 -9.030 1.127 1.00 95.56 94 GLY A N 1
ATOM 742 C CA . GLY A 1 94 ? 1.861 -9.106 2.583 1.00 95.56 94 GLY A CA 1
ATOM 743 C C . GLY A 1 94 ? 1.553 -7.751 3.223 1.00 95.56 94 GLY A C 1
ATOM 744 O O . GLY A 1 94 ? 0.559 -7.656 3.945 1.00 95.56 94 GLY A O 1
ATOM 745 N N . PRO A 1 95 ? 2.332 -6.690 2.940 1.00 97.31 95 PRO A N 1
ATOM 746 C CA . PRO A 1 95 ? 2.023 -5.339 3.398 1.00 97.31 95 PRO A CA 1
ATOM 747 C C . PRO A 1 95 ? 0.633 -4.853 2.970 1.00 97.31 95 PRO A C 1
ATOM 749 O O . PRO A 1 95 ? -0.091 -4.320 3.810 1.00 97.31 95 PRO A O 1
ATOM 752 N N . LEU A 1 96 ? 0.219 -5.090 1.718 1.00 97.56 96 LEU A N 1
ATOM 753 C CA . LEU A 1 96 ? -1.123 -4.730 1.239 1.00 97.56 96 LEU A CA 1
ATOM 754 C C . LEU A 1 96 ? -2.227 -5.425 2.051 1.00 97.56 96 LEU A C 1
ATOM 756 O O . LEU A 1 96 ? -3.142 -4.758 2.538 1.00 97.56 96 LEU A O 1
ATOM 760 N N . PHE A 1 97 ? -2.119 -6.740 2.273 1.00 97.88 97 PHE A N 1
ATOM 761 C CA . PHE A 1 97 ? -3.076 -7.471 3.109 1.00 97.88 97 PHE A CA 1
ATOM 762 C C . PHE A 1 97 ? -3.065 -6.991 4.560 1.00 97.88 97 PHE A C 1
ATOM 764 O O . PHE A 1 97 ? -4.130 -6.786 5.141 1.00 97.88 97 PHE A O 1
ATOM 771 N N . LEU A 1 98 ? -1.884 -6.776 5.142 1.00 97.50 98 LEU A N 1
ATOM 772 C CA . LEU A 1 98 ? -1.746 -6.296 6.514 1.00 97.50 98 LEU A CA 1
ATOM 773 C C . LEU A 1 98 ? -2.420 -4.931 6.694 1.00 97.50 98 LEU A C 1
ATOM 775 O O . LEU A 1 98 ? -3.213 -4.761 7.621 1.00 97.50 98 LEU A O 1
ATOM 779 N N . ILE A 1 99 ? -2.153 -3.977 5.798 1.00 97.38 99 ILE A N 1
ATOM 780 C CA . ILE A 1 99 ? -2.780 -2.650 5.818 1.00 97.38 99 ILE A CA 1
ATOM 781 C C . ILE A 1 99 ? -4.302 -2.780 5.675 1.00 97.38 99 ILE A C 1
ATOM 783 O O . ILE A 1 99 ? -5.043 -2.174 6.453 1.00 97.38 99 ILE A O 1
ATOM 787 N N . GLY A 1 100 ? -4.776 -3.609 4.740 1.00 96.88 100 GLY A N 1
ATOM 788 C CA . GLY A 1 100 ? -6.206 -3.823 4.524 1.00 96.88 100 GLY A CA 1
ATOM 789 C C . GLY A 1 100 ? -6.923 -4.391 5.752 1.00 96.88 100 GLY A C 1
ATOM 790 O O . GLY A 1 100 ? -7.947 -3.856 6.183 1.00 96.88 100 GLY A O 1
ATOM 791 N N . ILE A 1 101 ? -6.340 -5.415 6.381 1.00 96.81 101 ILE A N 1
ATOM 792 C CA . ILE A 1 101 ? -6.855 -6.010 7.623 1.00 96.81 101 ILE A CA 1
ATOM 793 C C . ILE A 1 101 ? -6.873 -4.974 8.753 1.00 96.81 101 ILE A C 1
ATOM 795 O O . ILE A 1 101 ? -7.851 -4.901 9.500 1.00 96.81 101 ILE A O 1
ATOM 799 N N . LEU A 1 102 ? -5.833 -4.143 8.874 1.00 95.31 102 LEU A N 1
ATOM 800 C CA . LEU A 1 102 ? -5.769 -3.096 9.896 1.00 95.31 102 LEU A CA 1
ATOM 801 C C . LEU A 1 102 ? -6.864 -2.036 9.714 1.00 95.31 102 LEU A C 1
ATOM 803 O O . LEU A 1 102 ? -7.454 -1.623 10.712 1.00 95.31 102 LEU A O 1
ATOM 807 N N . PHE A 1 103 ? -7.184 -1.636 8.480 1.00 95.44 103 PHE A N 1
ATOM 808 C CA . PHE A 1 103 ? -8.296 -0.716 8.208 1.00 95.44 103 PHE A CA 1
ATOM 809 C C . PHE A 1 103 ? -9.663 -1.322 8.559 1.00 95.44 103 PHE A C 1
ATOM 811 O O . PHE A 1 103 ? -10.485 -0.658 9.198 1.00 95.44 103 PHE A O 1
ATOM 818 N N . ILE A 1 104 ? -9.899 -2.598 8.232 1.00 95.44 104 ILE A N 1
ATOM 819 C CA . ILE A 1 104 ? -11.138 -3.298 8.621 1.00 95.44 104 ILE A CA 1
ATOM 820 C C . ILE A 1 104 ? -11.231 -3.397 10.146 1.00 95.44 104 ILE A C 1
ATOM 822 O O . ILE A 1 104 ? -12.261 -3.087 10.744 1.00 95.44 104 ILE A O 1
ATOM 826 N N . PHE A 1 105 ? -10.137 -3.772 10.803 1.00 93.38 105 PHE A N 1
ATOM 827 C CA . PHE A 1 105 ? -10.089 -3.896 12.255 1.00 93.38 105 PHE A CA 1
ATOM 828 C C . PHE A 1 105 ? -10.285 -2.559 12.976 1.00 93.38 105 PHE A C 1
ATOM 830 O O . PHE A 1 105 ? -10.966 -2.490 14.003 1.00 93.38 105 PHE A O 1
ATOM 837 N N . GLN A 1 106 ? -9.720 -1.482 12.428 1.00 90.75 106 GLN A N 1
ATOM 838 C CA . GLN A 1 106 ? -9.963 -0.120 12.888 1.00 90.75 106 GLN A CA 1
ATOM 839 C C . GLN A 1 106 ? -11.452 0.232 12.795 1.00 90.75 106 GLN A C 1
ATOM 841 O O . GLN A 1 106 ? -11.966 0.874 13.710 1.00 90.75 106 GLN A O 1
ATOM 846 N N . ALA A 1 107 ? -12.141 -0.189 11.729 1.00 88.31 107 ALA A N 1
ATOM 847 C CA . ALA A 1 107 ? -13.572 0.048 11.552 1.00 88.31 107 ALA A CA 1
ATOM 848 C C . ALA A 1 107 ? -14.414 -0.623 12.646 1.00 88.31 107 ALA A C 1
ATOM 850 O O . ALA A 1 107 ? -15.318 0.004 13.182 1.00 88.31 107 ALA A O 1
ATOM 851 N N . ILE A 1 108 ? -14.076 -1.862 13.019 1.00 87.06 108 ILE A N 1
ATOM 852 C CA . ILE A 1 108 ? -14.787 -2.628 14.062 1.00 87.06 108 ILE A CA 1
ATOM 853 C C . ILE A 1 108 ? -14.587 -2.009 15.457 1.00 87.06 108 ILE A C 1
ATOM 855 O O . ILE A 1 108 ? -15.422 -2.169 16.343 1.00 87.06 108 ILE A O 1
ATOM 859 N N . ARG A 1 109 ? -13.461 -1.319 15.679 1.00 80.12 109 ARG A N 1
ATOM 860 C CA . ARG A 1 109 ? -13.102 -0.701 16.969 1.00 80.12 109 ARG A CA 1
ATOM 861 C C . ARG A 1 109 ? -13.453 0.786 17.087 1.00 80.12 109 ARG A C 1
ATOM 863 O O . ARG A 1 109 ? -13.155 1.374 18.133 1.00 80.12 109 ARG A O 1
ATOM 870 N N . LYS A 1 110 ? -13.975 1.397 16.022 1.00 64.81 110 LYS A N 1
ATOM 871 C CA . LYS A 1 110 ? -14.442 2.789 16.007 1.00 64.81 110 LYS A CA 1
ATOM 872 C C . LYS A 1 110 ? -15.748 2.912 16.781 1.00 64.81 110 LYS A C 1
ATOM 874 O O . LYS A 1 110 ? -15.844 3.925 17.509 1.00 64.81 110 LYS A O 1
#

Nearest PDB structures (foldseek):
  7l30-assembly1_C  TM=3.796E-01  e=2.084E+00  Binjari virus
  1ez3-assembly1_A  TM=3.079E-01  e=8.089E+00  Rattus norvegicus
  3lg7-assembly1_B  TM=3.147E-01  e=8.506E+00  synthetic construct

Radius of gyration: 15.76 Å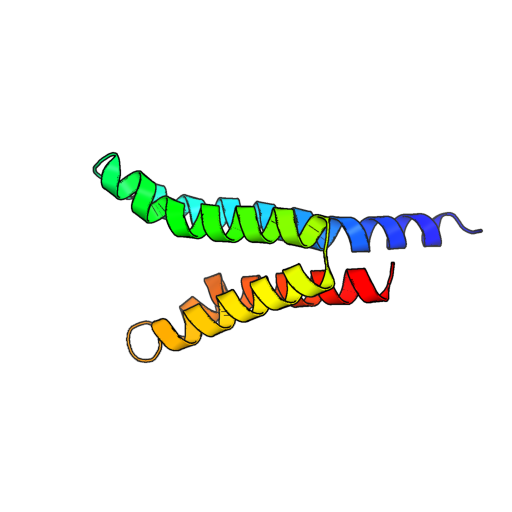; Cα contacts (8 Å, |Δi|>4): 100; chains: 1; bounding box: 30×29×52 Å

pLDDT: mean 90.45, std 11.35, range [50.59, 98.31]

Mean predicted aligned error: 5.17 Å

Foldseek 3Di:
DDPVVVVVLVCLLCVLLVLLVVLLVVQLVQLVPDPDPVSNCVSNVVSVQSVVLSVCCNVVLLVSLVSLQVQLVVQLVVCPPPDDSVCCCVNPSVSSNVSSVSSNVSVVSD

Secondary structure (DSSP, 8-state):
--THHHHHHHHHHHHHHHHHHHHHHHHHGGGGG-SSHHHHHHHHHHHHHHHHHHHHHHH-HHHHHHHHHHHHHHHHHHTTTTS-HHHHIIIIIHHHHHHHHHHHHHHHT-

Sequence (110 aa):
MTPIRKRKRDLVKWIPIYLSVLFIAFVSLFAIDAKSISDLFMNLFPSYVVMVTTIISWFLPVIGGHLFIGLGAAYAVAGWGQFNIKLALLLIIGPLFLIGILFIFQAIRK

Solvent-accessible surface area (backbone atoms only — not comparable to full-atom values): 5725 Å² total; per-residue (Å²): 136,66,72,71,70,52,56,57,58,52,48,54,65,44,51,38,54,55,52,47,55,52,48,34,56,57,45,39,56,59,26,72,78,40,89,45,74,69,44,28,54,62,36,33,44,63,24,51,53,51,49,53,43,50,58,47,23,70,81,37,23,54,62,21,12,51,49,29,35,47,52,20,51,50,51,52,62,74,41,59,92,76,54,67,58,69,57,46,37,64,72,48,29,43,53,29,36,52,40,10,52,41,26,36,52,34,52,78,72,106